Protein AF-A0A0W1AQF1-F1 (afdb_monomer_lite)

Radius of gyration: 13.14 Å; chains: 1; bounding box: 28×37×23 Å

Foldseek 3Di:
DDDDADDDPDDGDDPPHDQDWDWDPAQLPEDAQWKKFKDQAPPPDRPWMWGFHACPPSRFGFTATDPPRDGRHTRDLDDPPRPDRMDITTIYTD

InterPro domains:
  IPR024301 Putative amidase domain [PF12671] (30-79)

pLDDT: mean 76.15, std 17.84, range [33.56, 94.75]

Sequence (94 aa):
MLLIIIRNTGLSIRSTDTIHGYGKPGPEHLYEGDIISYDKGSDYTMNHTAVITNRDTPSTPLVSYHTTNRKNVTWDFYIINTPGNVIPYFTHIF

Structure (mmCIF, N/CA/C/O backbone):
data_AF-A0A0W1AQF1-F1
#
_entry.id   AF-A0A0W1AQF1-F1
#
loop_
_atom_site.group_PDB
_atom_site.id
_atom_site.type_symbol
_atom_site.label_atom_id
_atom_site.label_alt_id
_atom_site.label_comp_id
_atom_site.label_asym_id
_atom_site.label_entity_id
_atom_site.label_seq_id
_atom_site.pdbx_PDB_ins_code
_atom_site.Cartn_x
_atom_site.Cartn_y
_atom_site.Cartn_z
_atom_site.occupancy
_atom_site.B_iso_or_equiv
_atom_site.auth_seq_id
_atom_site.auth_comp_id
_atom_site.auth_asym_id
_atom_site.auth_atom_id
_atom_site.pdbx_PDB_model_num
ATOM 1 N N . MET A 1 1 ? 14.055 -8.101 6.237 1.00 33.56 1 MET A N 1
ATOM 2 C CA . MET A 1 1 ? 13.027 -9.124 5.954 1.00 33.56 1 MET A CA 1
ATOM 3 C C . MET A 1 1 ? 11.804 -8.782 6.791 1.00 33.56 1 MET A C 1
ATOM 5 O O . MET A 1 1 ? 11.888 -8.862 8.009 1.00 33.56 1 MET A O 1
ATOM 9 N N . LEU A 1 2 ? 10.734 -8.278 6.171 1.00 38.31 2 LEU A N 1
ATOM 10 C CA . LEU A 1 2 ? 9.467 -8.019 6.861 1.00 38.31 2 LEU A CA 1
ATOM 11 C C . LEU A 1 2 ? 8.681 -9.332 6.912 1.00 38.31 2 LEU A C 1
ATOM 13 O O . LEU A 1 2 ? 8.443 -9.940 5.874 1.00 38.31 2 LEU A O 1
ATOM 17 N N . LEU A 1 3 ? 8.299 -9.761 8.114 1.00 36.47 3 LEU A N 1
ATOM 18 C CA . LEU A 1 3 ? 7.357 -10.854 8.329 1.00 36.47 3 LEU A CA 1
ATOM 19 C C . LEU A 1 3 ? 5.969 -10.234 8.520 1.00 36.47 3 LEU A C 1
ATOM 21 O O . LEU A 1 3 ? 5.692 -9.643 9.563 1.00 36.47 3 LEU A O 1
ATOM 25 N N . ILE A 1 4 ? 5.112 -10.334 7.505 1.00 47.56 4 ILE A N 1
ATOM 26 C CA . ILE A 1 4 ? 3.699 -9.959 7.617 1.00 47.56 4 ILE A CA 1
ATOM 27 C C . ILE A 1 4 ? 2.978 -11.142 8.271 1.00 47.56 4 ILE A C 1
ATOM 29 O O . ILE A 1 4 ? 2.799 -12.186 7.652 1.00 47.56 4 ILE A O 1
ATOM 33 N N . ILE A 1 5 ? 2.597 -11.001 9.543 1.00 44.62 5 ILE A N 1
ATOM 34 C CA . ILE A 1 5 ? 1.788 -12.005 10.245 1.00 44.62 5 ILE A CA 1
ATOM 35 C C . ILE A 1 5 ? 0.316 -11.702 9.957 1.00 44.62 5 ILE A C 1
ATOM 37 O O . ILE A 1 5 ? -0.318 -10.924 10.671 1.00 44.62 5 ILE A O 1
ATOM 41 N N . ILE A 1 6 ? -0.227 -12.316 8.906 1.00 48.94 6 ILE A N 1
ATOM 42 C CA . ILE A 1 6 ? -1.677 -12.405 8.708 1.00 48.94 6 ILE A CA 1
ATOM 43 C C . ILE A 1 6 ? -2.194 -13.366 9.784 1.00 48.94 6 ILE A C 1
ATOM 45 O O . ILE A 1 6 ? -1.796 -14.532 9.832 1.00 48.94 6 ILE A O 1
ATOM 49 N N . ARG A 1 7 ? -3.024 -12.874 10.709 1.00 40.44 7 ARG A N 1
ATOM 50 C CA . ARG A 1 7 ? -3.638 -13.719 11.741 1.00 40.44 7 ARG A CA 1
ATOM 51 C C . ARG A 1 7 ? -4.671 -14.624 11.074 1.00 40.44 7 ARG A C 1
ATOM 53 O O . ARG A 1 7 ? -5.806 -14.214 10.881 1.00 40.44 7 ARG A O 1
ATOM 60 N N . ASN A 1 8 ? -4.271 -15.841 10.724 1.00 44.19 8 ASN A N 1
ATOM 61 C CA . ASN A 1 8 ? -5.183 -16.874 10.252 1.00 44.19 8 ASN A CA 1
ATOM 62 C C . ASN A 1 8 ? -5.577 -17.790 11.423 1.00 44.19 8 ASN A C 1
ATOM 64 O O . ASN A 1 8 ? -4.763 -18.119 12.288 1.00 44.19 8 ASN A O 1
ATOM 68 N N . THR A 1 9 ? -6.831 -18.216 11.424 1.00 47.59 9 THR A N 1
ATOM 69 C CA . THR A 1 9 ? -7.512 -19.150 12.328 1.00 47.59 9 THR A CA 1
ATOM 70 C C . THR A 1 9 ? -6.962 -20.590 12.286 1.00 47.59 9 THR A C 1
ATOM 72 O O . THR A 1 9 ? -7.723 -21.539 12.442 1.00 47.59 9 THR A O 1
ATOM 75 N N . GLY A 1 10 ? -5.650 -20.787 12.100 1.00 42.75 10 GLY A N 1
ATOM 76 C CA . GLY A 1 10 ? -5.010 -22.110 12.183 1.00 42.75 10 GLY A CA 1
ATOM 77 C C . GLY A 1 10 ? -3.968 -22.449 11.111 1.00 42.75 10 GLY A C 1
ATOM 78 O O . GLY A 1 10 ? -3.447 -23.560 11.135 1.00 42.75 10 GLY A O 1
ATOM 79 N N . LEU A 1 11 ? -3.623 -21.536 10.195 1.00 46.12 11 LEU A N 1
ATOM 80 C CA . LEU A 1 11 ? -2.616 -21.780 9.148 1.00 46.12 11 LEU A CA 1
ATOM 81 C C . LEU A 1 11 ? -1.511 -20.707 9.172 1.00 46.12 11 LEU A C 1
ATOM 83 O O . LEU A 1 11 ? -1.785 -19.514 9.102 1.00 46.12 11 LEU A O 1
ATOM 87 N N . SER A 1 12 ? -0.247 -21.123 9.292 1.00 44.41 12 SER A N 1
ATOM 88 C CA . SER A 1 12 ? 0.920 -20.228 9.246 1.00 44.41 12 SER A CA 1
ATOM 89 C C . SER A 1 12 ? 1.343 -19.998 7.794 1.00 44.41 12 SER A C 1
ATOM 91 O O . SER A 1 12 ? 1.665 -20.961 7.107 1.00 44.41 12 SER A O 1
ATOM 93 N N . ILE A 1 13 ? 1.376 -18.736 7.354 1.00 53.91 13 ILE A N 1
ATOM 94 C CA . ILE A 1 13 ? 1.947 -18.324 6.062 1.00 53.91 13 ILE A CA 1
ATOM 95 C C . ILE A 1 13 ? 3.459 -18.131 6.249 1.00 53.91 13 ILE A C 1
ATOM 97 O O . ILE A 1 13 ? 3.892 -17.350 7.102 1.00 53.91 13 ILE A O 1
ATOM 101 N N . ARG A 1 14 ? 4.272 -18.870 5.492 1.00 52.25 14 ARG A N 1
ATOM 102 C CA . ARG A 1 14 ? 5.742 -18.806 5.496 1.00 52.25 14 ARG A CA 1
ATOM 103 C C . ARG A 1 14 ? 6.239 -17.791 4.470 1.00 52.25 14 ARG A C 1
ATOM 105 O O . ARG A 1 14 ? 5.555 -17.470 3.512 1.00 52.25 14 ARG A O 1
ATOM 112 N N . SER A 1 15 ? 7.490 -17.348 4.610 1.00 50.41 15 SER A N 1
ATOM 113 C CA . SER A 1 15 ? 8.144 -16.441 3.645 1.00 50.41 15 SER A CA 1
ATOM 114 C C . SER A 1 15 ? 8.226 -16.992 2.212 1.00 50.41 15 SER A C 1
ATOM 116 O O . SER A 1 15 ? 8.459 -16.220 1.288 1.00 50.41 15 SER A O 1
ATOM 118 N N . THR A 1 16 ? 8.126 -18.310 2.038 1.00 51.31 16 THR A N 1
ATOM 119 C CA . THR A 1 16 ? 8.126 -18.994 0.734 1.00 51.31 16 THR A CA 1
ATOM 120 C C . THR A 1 16 ? 6.732 -19.147 0.148 1.00 51.31 16 THR A C 1
ATOM 122 O O . THR A 1 16 ? 6.597 -19.494 -1.023 1.00 51.31 16 THR A O 1
ATOM 125 N N . ASP A 1 17 ? 5.704 -18.944 0.968 1.00 58.06 17 ASP A N 1
ATOM 126 C CA . ASP A 1 17 ? 4.331 -19.095 0.538 1.00 58.06 17 ASP A CA 1
ATOM 127 C C . ASP A 1 17 ? 3.961 -17.835 -0.231 1.00 58.06 17 ASP A C 1
ATOM 129 O O . ASP A 1 17 ? 4.172 -16.705 0.219 1.00 58.06 17 ASP A O 1
ATOM 133 N N . THR A 1 18 ? 3.455 -18.033 -1.441 1.00 56.44 18 THR A N 1
ATOM 134 C CA . THR A 1 18 ? 2.982 -16.913 -2.243 1.00 56.44 18 THR A CA 1
ATOM 135 C C . THR A 1 18 ? 1.681 -16.425 -1.626 1.00 56.44 18 THR A C 1
ATOM 137 O O . THR A 1 18 ? 0.773 -17.213 -1.375 1.00 56.44 18 THR A O 1
ATOM 140 N N . ILE A 1 19 ? 1.583 -15.124 -1.377 1.00 68.44 19 ILE A N 1
ATOM 141 C CA . ILE A 1 19 ? 0.294 -14.492 -1.113 1.00 68.44 19 ILE A CA 1
ATOM 142 C C . ILE A 1 19 ? -0.357 -14.311 -2.478 1.00 68.44 19 ILE A C 1
ATOM 144 O O . ILE A 1 19 ? 0.135 -13.553 -3.314 1.00 68.44 19 ILE A O 1
ATOM 148 N N . HIS A 1 20 ? -1.422 -15.064 -2.728 1.00 72.81 20 HIS A N 1
ATOM 149 C CA . HIS A 1 20 ? -2.171 -14.922 -3.961 1.00 72.81 20 HIS A CA 1
ATOM 150 C C . HIS A 1 20 ? -3.098 -13.712 -3.847 1.00 72.81 20 HIS A C 1
ATOM 152 O O . HIS A 1 20 ? -3.794 -13.529 -2.850 1.00 72.81 20 HIS A O 1
ATOM 158 N N . GLY A 1 21 ? -3.120 -12.899 -4.893 1.00 80.81 21 GLY A N 1
ATOM 159 C CA . GLY A 1 21 ? -4.004 -11.754 -4.973 1.00 80.81 21 GLY A CA 1
ATOM 160 C C . GLY A 1 21 ? -4.182 -11.300 -6.408 1.00 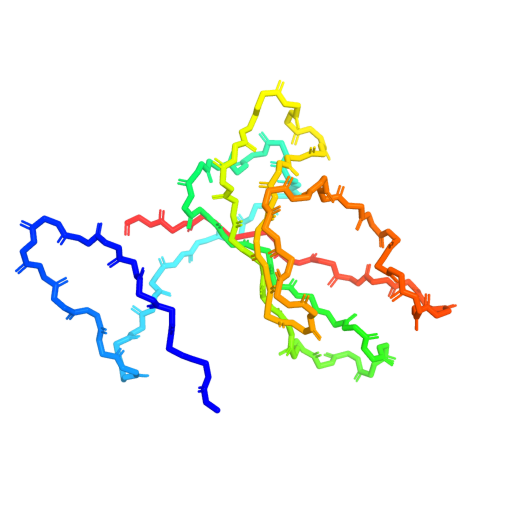80.81 21 GLY A C 1
ATOM 161 O O . GLY A 1 21 ? -3.513 -11.788 -7.321 1.00 80.81 21 GLY A O 1
ATOM 162 N N . TYR A 1 22 ? -5.109 -10.375 -6.614 1.00 87.50 22 TYR A N 1
ATOM 163 C CA . TYR A 1 22 ? -5.357 -9.793 -7.926 1.00 87.50 22 TYR A CA 1
ATOM 164 C C . TYR A 1 22 ? -5.469 -8.274 -7.846 1.00 87.50 22 TYR A C 1
ATOM 166 O O . TYR A 1 22 ? -5.909 -7.708 -6.841 1.00 87.50 22 TYR A O 1
ATOM 174 N N . GLY A 1 23 ? -5.037 -7.626 -8.928 1.00 91.25 23 GLY A N 1
ATOM 175 C CA . GLY A 1 23 ? -4.983 -6.175 -9.025 1.00 91.25 23 GLY A CA 1
ATOM 176 C C . GLY A 1 23 ? -6.366 -5.534 -8.948 1.00 91.25 23 GLY A C 1
ATOM 177 O O . GLY A 1 23 ? -7.343 -6.034 -9.512 1.00 91.25 23 GLY A O 1
ATOM 178 N N . LYS A 1 24 ? -6.432 -4.398 -8.261 1.00 93.88 24 LYS A N 1
ATOM 179 C CA . LYS A 1 24 ? -7.600 -3.528 -8.170 1.00 93.88 24 LYS A CA 1
ATOM 180 C C . LYS A 1 24 ? -7.273 -2.154 -8.760 1.00 93.88 24 LYS A C 1
ATOM 182 O O . LYS A 1 24 ? -6.119 -1.731 -8.715 1.00 93.88 24 LYS A O 1
ATOM 187 N N . PRO A 1 25 ? -8.273 -1.447 -9.307 1.00 91.38 25 PRO A N 1
ATOM 188 C CA . PRO A 1 25 ? -8.036 -0.162 -9.956 1.00 91.38 25 PRO A CA 1
ATOM 189 C C . PRO A 1 25 ? -7.826 0.995 -8.964 1.00 91.38 25 PRO A C 1
ATOM 191 O O . PRO A 1 25 ? -7.296 2.026 -9.364 1.00 91.38 25 PRO A O 1
ATOM 194 N N . GLY A 1 26 ? -8.195 0.830 -7.688 1.00 90.94 26 GLY A N 1
ATOM 195 C CA . GLY A 1 26 ? -8.124 1.891 -6.683 1.00 90.94 26 GLY A CA 1
ATOM 196 C C . GLY A 1 26 ? -8.312 1.389 -5.246 1.00 90.94 26 GLY A C 1
ATOM 197 O O . GLY A 1 26 ? -8.731 0.239 -5.050 1.00 90.94 26 GLY A O 1
ATOM 198 N N . PRO A 1 27 ? -8.014 2.232 -4.237 1.00 91.44 27 PRO A N 1
ATOM 199 C CA . PRO A 1 27 ? -8.158 1.891 -2.820 1.00 91.44 27 PRO A CA 1
ATOM 200 C C . PRO A 1 27 ? -9.614 1.616 -2.413 1.00 91.44 27 PRO A C 1
ATOM 202 O O . PRO A 1 27 ? -9.858 0.797 -1.531 1.00 91.44 27 PRO A O 1
ATOM 205 N N . GLU A 1 28 ? -10.590 2.213 -3.099 1.00 94.06 28 GLU A N 1
ATOM 206 C CA . GLU A 1 28 ? -12.022 2.032 -2.845 1.00 94.06 28 GLU A CA 1
ATOM 207 C C . GLU A 1 28 ? -12.513 0.596 -3.088 1.00 94.06 28 GLU A C 1
ATOM 209 O O . GLU A 1 28 ? -13.572 0.195 -2.597 1.00 94.06 28 GLU A O 1
ATOM 214 N N . HIS A 1 29 ? -11.723 -0.194 -3.815 1.00 94.75 29 HIS A N 1
ATOM 215 C CA . HIS A 1 29 ? -11.988 -1.598 -4.105 1.00 94.75 29 HIS A CA 1
ATOM 216 C C . HIS A 1 29 ? -11.294 -2.570 -3.143 1.00 94.75 29 HIS A C 1
ATOM 218 O O . HIS A 1 29 ? -11.372 -3.784 -3.366 1.00 94.75 29 HIS A O 1
ATOM 224 N N . LEU A 1 30 ? -10.607 -2.052 -2.122 1.00 92.69 30 LEU A N 1
ATOM 225 C CA . LEU A 1 30 ? -9.906 -2.843 -1.121 1.00 92.69 30 LEU A CA 1
ATOM 226 C C . LEU A 1 30 ? -10.751 -3.069 0.142 1.00 92.69 30 LEU A C 1
ATOM 228 O O . LEU A 1 30 ? -11.643 -2.288 0.502 1.00 92.69 30 LEU A O 1
ATOM 232 N N . TYR A 1 31 ? -10.433 -4.163 0.822 1.00 93.75 31 TYR A N 1
ATOM 233 C CA . TYR A 1 31 ? -11.005 -4.602 2.088 1.00 93.75 31 TYR A CA 1
ATOM 234 C C . TYR A 1 31 ? -9.927 -4.674 3.173 1.00 93.75 31 TYR A C 1
ATOM 236 O O . TYR A 1 31 ? -8.733 -4.640 2.888 1.00 93.75 31 TYR A O 1
ATOM 244 N N . GLU A 1 32 ? -10.336 -4.762 4.437 1.00 93.62 32 GLU A N 1
ATOM 245 C CA . GLU A 1 32 ? -9.396 -4.982 5.540 1.00 93.62 32 GLU A CA 1
ATOM 246 C C . GLU A 1 32 ? -8.585 -6.265 5.313 1.00 93.62 32 GLU A C 1
ATOM 248 O O . GLU A 1 32 ? -9.145 -7.306 4.977 1.00 93.62 32 GLU A O 1
ATOM 253 N N . GLY A 1 33 ? -7.264 -6.179 5.484 1.00 90.88 33 GLY A N 1
ATOM 254 C CA . GLY A 1 33 ? -6.324 -7.261 5.180 1.00 90.88 33 GLY A CA 1
ATOM 255 C C . GLY A 1 33 ? -5.700 -7.202 3.782 1.00 90.88 33 GLY A C 1
ATOM 256 O O . GLY A 1 33 ? -4.627 -7.777 3.594 1.00 90.88 33 GLY A O 1
ATOM 257 N N . ASP A 1 34 ? -6.291 -6.457 2.843 1.00 92.75 34 ASP A N 1
ATOM 258 C CA . ASP A 1 34 ? -5.692 -6.217 1.529 1.00 92.75 34 ASP A CA 1
ATOM 259 C C . ASP A 1 34 ? -4.417 -5.373 1.633 1.00 92.75 34 ASP A C 1
ATOM 261 O O . ASP A 1 34 ? -4.136 -4.744 2.661 1.00 92.75 34 ASP A O 1
ATOM 265 N N . ILE A 1 35 ? -3.639 -5.336 0.549 1.00 91.50 35 ILE A N 1
ATOM 266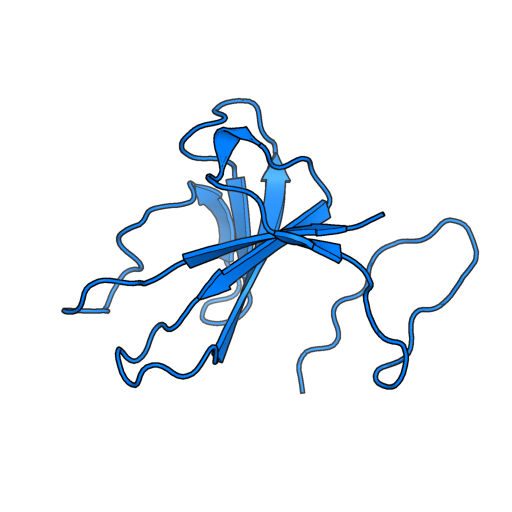 C CA . ILE A 1 35 ? -2.365 -4.619 0.522 1.00 91.50 35 ILE A CA 1
ATOM 267 C C . ILE A 1 35 ? -2.301 -3.552 -0.562 1.00 91.50 35 ILE A C 1
ATOM 269 O O . ILE A 1 35 ? -2.853 -3.680 -1.657 1.00 91.50 35 ILE A O 1
ATOM 273 N N . ILE A 1 36 ? -1.536 -2.513 -0.249 1.00 90.06 36 ILE A N 1
ATOM 274 C CA . ILE A 1 36 ? -1.067 -1.513 -1.198 1.00 90.06 36 ILE A CA 1
ATOM 275 C C . ILE A 1 36 ? 0.449 -1.648 -1.288 1.00 90.06 36 ILE A C 1
ATOM 277 O O . ILE A 1 36 ? 1.151 -1.414 -0.301 1.00 90.06 36 ILE A O 1
ATOM 281 N N . SER A 1 37 ? 0.956 -2.016 -2.460 1.00 89.00 37 SER A N 1
ATOM 282 C CA . SER A 1 37 ? 2.390 -2.008 -2.761 1.00 89.00 37 SER A CA 1
ATOM 283 C C . SER A 1 37 ? 2.744 -0.723 -3.487 1.00 89.00 37 SER A C 1
ATOM 285 O O . SER A 1 37 ? 2.009 -0.288 -4.367 1.00 89.00 37 SER A O 1
ATOM 287 N N . TYR A 1 38 ? 3.847 -0.090 -3.111 1.00 84.56 38 TYR A N 1
ATOM 288 C CA . TYR A 1 38 ? 4.225 1.185 -3.701 1.00 84.56 38 TYR A CA 1
ATOM 289 C C . TYR A 1 38 ? 5.733 1.404 -3.658 1.00 84.56 38 TYR A C 1
ATOM 291 O O . TYR A 1 38 ? 6.454 0.834 -2.833 1.00 84.56 38 TYR A O 1
ATOM 299 N N . ASP A 1 39 ? 6.191 2.264 -4.557 1.00 83.25 39 ASP A N 1
ATOM 300 C CA . ASP A 1 39 ? 7.558 2.754 -4.596 1.00 83.25 39 ASP A CA 1
ATOM 301 C C . ASP A 1 39 ? 7.663 4.077 -3.828 1.00 83.25 39 ASP A C 1
ATOM 303 O O . ASP A 1 39 ? 7.123 5.106 -4.237 1.00 83.25 39 ASP A O 1
ATOM 307 N N . LYS A 1 40 ? 8.368 4.048 -2.695 1.00 77.31 40 LYS A N 1
ATOM 308 C CA . LYS A 1 40 ? 8.647 5.255 -1.904 1.00 77.31 40 LYS A CA 1
ATOM 309 C C . LYS A 1 40 ? 9.866 6.036 -2.421 1.00 77.31 40 LYS A C 1
ATOM 311 O O . LYS A 1 40 ? 10.012 7.211 -2.094 1.00 77.31 40 LYS A O 1
ATOM 316 N N . GLY A 1 41 ? 10.764 5.383 -3.155 1.00 74.31 41 GLY A N 1
ATOM 317 C CA . GLY A 1 41 ? 12.029 5.937 -3.642 1.00 74.31 41 GLY A CA 1
ATOM 318 C C . GLY A 1 41 ? 11.923 6.646 -4.991 1.00 74.31 41 GLY A C 1
ATOM 319 O O . GLY A 1 41 ? 12.829 7.401 -5.331 1.00 74.31 41 GLY A O 1
ATOM 320 N N . SER A 1 42 ? 10.816 6.452 -5.718 1.00 73.62 42 SER A N 1
ATOM 321 C CA . SER A 1 42 ? 10.641 6.924 -7.101 1.00 73.62 42 SER A CA 1
ATOM 322 C C . SER A 1 42 ? 11.678 6.328 -8.073 1.00 73.62 42 SER A C 1
ATOM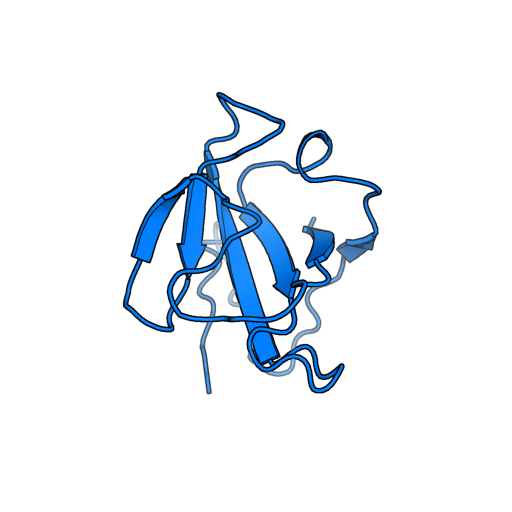 324 O O . SER A 1 42 ? 12.084 6.983 -9.031 1.00 73.62 42 SER A O 1
ATOM 326 N N . ASP A 1 43 ? 12.119 5.092 -7.816 1.00 79.56 43 ASP A N 1
ATOM 327 C CA . ASP A 1 43 ? 13.049 4.307 -8.639 1.00 79.56 43 ASP A CA 1
ATOM 328 C C . ASP A 1 43 ? 12.359 3.175 -9.432 1.00 79.56 43 ASP A C 1
ATOM 330 O O . ASP A 1 43 ? 13.025 2.328 -10.028 1.00 79.56 43 ASP A O 1
ATOM 334 N N . TYR A 1 44 ? 11.024 3.177 -9.455 1.00 73.88 44 TYR A N 1
ATOM 335 C CA . TYR A 1 44 ? 10.137 2.177 -10.056 1.00 73.88 44 TYR A CA 1
ATOM 336 C C . TYR A 1 44 ? 10.207 0.789 -9.409 1.00 73.88 44 TYR A C 1
ATOM 338 O O . TYR A 1 44 ? 9.616 -0.164 -9.925 1.00 73.88 44 TYR A O 1
ATOM 346 N N . THR A 1 45 ? 10.862 0.661 -8.253 1.00 80.88 45 THR A N 1
ATOM 347 C CA . THR A 1 45 ? 10.939 -0.595 -7.509 1.00 80.88 45 THR A CA 1
ATOM 348 C C . THR A 1 45 ? 9.907 -0.613 -6.390 1.00 80.88 45 THR A C 1
ATOM 350 O O . THR A 1 45 ? 9.927 0.209 -5.475 1.00 80.88 45 THR A O 1
ATOM 353 N N . MET A 1 46 ? 9.014 -1.606 -6.412 1.00 77.38 46 MET A N 1
ATOM 354 C CA . MET A 1 46 ? 8.052 -1.820 -5.327 1.00 77.38 46 MET A CA 1
ATOM 355 C C . MET A 1 46 ? 8.786 -2.293 -4.071 1.00 77.38 46 MET A C 1
ATOM 357 O O . MET A 1 46 ? 9.093 -3.472 -3.909 1.00 77.38 46 MET A O 1
ATOM 361 N N . ASN A 1 47 ? 9.095 -1.349 -3.190 1.00 80.31 47 ASN A N 1
ATOM 362 C CA . ASN A 1 47 ? 9.932 -1.562 -2.010 1.00 80.31 47 ASN A CA 1
ATOM 363 C C . ASN A 1 47 ? 9.167 -1.374 -0.692 1.00 80.31 47 ASN A C 1
ATOM 365 O O . ASN A 1 47 ? 9.729 -1.592 0.383 1.00 80.31 47 ASN A O 1
ATOM 369 N N . HIS A 1 48 ? 7.893 -0.986 -0.758 1.00 84.44 48 HIS A N 1
ATOM 370 C CA . HIS A 1 48 ? 7.045 -0.782 0.405 1.00 84.44 48 HIS A CA 1
ATOM 371 C C . HIS A 1 48 ? 5.686 -1.454 0.244 1.00 84.44 48 HIS A C 1
ATOM 373 O O . HIS A 1 48 ? 5.172 -1.659 -0.855 1.00 84.44 48 HIS A O 1
ATOM 379 N N . THR A 1 49 ? 5.104 -1.829 1.378 1.00 87.81 49 THR A N 1
ATOM 380 C CA . THR A 1 49 ? 3.774 -2.426 1.443 1.00 87.81 49 THR A CA 1
ATOM 381 C C . THR A 1 49 ? 3.061 -1.917 2.684 1.00 87.81 49 THR A C 1
ATOM 383 O O . THR A 1 49 ? 3.643 -1.881 3.773 1.00 87.81 49 THR A O 1
ATOM 386 N N . ALA A 1 50 ? 1.809 -1.521 2.504 1.00 89.75 50 ALA A N 1
ATOM 387 C CA . ALA A 1 50 ? 0.891 -1.172 3.571 1.00 89.75 50 ALA A CA 1
ATOM 388 C C . ALA A 1 50 ? -0.291 -2.146 3.567 1.00 89.75 50 ALA A C 1
ATOM 390 O O . ALA A 1 50 ? -0.730 -2.572 2.502 1.00 89.75 50 ALA A O 1
ATOM 391 N N . VAL A 1 51 ? -0.789 -2.501 4.750 1.00 92.31 51 VAL A N 1
ATOM 392 C CA . VAL A 1 51 ? -1.977 -3.356 4.920 1.00 92.31 51 VAL A CA 1
ATOM 393 C C . VAL A 1 51 ? -3.166 -2.475 5.278 1.00 92.31 51 VAL A C 1
ATOM 395 O O . VAL A 1 51 ? -3.027 -1.616 6.153 1.00 92.31 51 VAL A O 1
ATOM 398 N N . ILE A 1 52 ? -4.316 -2.697 4.642 1.00 93.75 52 ILE A N 1
ATOM 399 C CA . ILE A 1 52 ? -5.576 -2.030 4.982 1.00 93.75 52 ILE A CA 1
ATOM 400 C C . ILE A 1 52 ? -6.052 -2.512 6.352 1.00 93.75 52 ILE A C 1
ATOM 402 O O . ILE A 1 52 ? -6.191 -3.713 6.582 1.00 93.75 52 ILE A O 1
ATOM 406 N N . THR A 1 53 ? -6.333 -1.579 7.257 1.00 94.62 53 THR A N 1
ATOM 407 C CA . THR A 1 53 ? -6.822 -1.887 8.609 1.00 94.62 53 THR A CA 1
ATOM 408 C C . THR A 1 53 ? -8.222 -1.368 8.897 1.00 94.62 53 THR A C 1
ATOM 410 O O . THR A 1 53 ? -8.829 -1.829 9.857 1.00 94.62 53 THR A O 1
ATOM 413 N N . ASN A 1 54 ? -8.733 -0.427 8.100 1.00 94.00 54 ASN A N 1
ATOM 414 C CA . ASN A 1 54 ? -10.117 0.042 8.162 1.00 94.00 54 ASN A CA 1
ATOM 415 C C . ASN A 1 54 ? -10.491 0.720 6.832 1.00 94.00 54 ASN A C 1
ATOM 417 O O . ASN A 1 54 ? -9.661 1.403 6.227 1.00 94.00 54 ASN A O 1
ATOM 421 N N . ARG A 1 55 ? -11.740 0.545 6.387 1.00 92.50 55 ARG A N 1
ATOM 422 C CA . ARG A 1 55 ? -12.248 1.053 5.098 1.00 92.50 55 ARG A CA 1
ATOM 423 C C . ARG A 1 55 ? -13.420 2.034 5.205 1.00 92.50 55 ARG A C 1
ATOM 425 O O . ARG A 1 55 ? -14.103 2.257 4.209 1.00 92.50 55 ARG A O 1
ATOM 432 N N . ASP A 1 56 ? -13.652 2.627 6.374 1.00 93.31 56 ASP A N 1
ATOM 433 C CA . ASP A 1 56 ? -14.769 3.555 6.616 1.00 93.31 56 ASP A CA 1
ATOM 434 C C . ASP A 1 56 ? -14.716 4.780 5.690 1.00 93.31 56 ASP A C 1
ATOM 436 O O . ASP A 1 56 ? -15.750 5.346 5.343 1.00 93.31 56 ASP A O 1
ATOM 440 N N . THR A 1 57 ? -13.514 5.155 5.235 1.00 91.62 57 THR A N 1
ATOM 441 C CA . THR A 1 57 ? -13.307 6.122 4.145 1.00 91.62 57 THR A CA 1
ATOM 442 C C . THR A 1 57 ? -12.664 5.418 2.941 1.00 91.62 57 THR A C 1
ATOM 444 O O . THR A 1 57 ? -11.438 5.360 2.868 1.00 91.62 57 THR A O 1
ATOM 447 N N . PRO A 1 58 ? -13.439 4.868 1.985 1.00 87.69 58 PRO A N 1
ATOM 448 C CA . PRO A 1 58 ? -12.906 3.967 0.956 1.00 87.69 58 PRO A CA 1
ATOM 449 C C . PRO A 1 58 ? -11.819 4.560 0.050 1.00 87.69 58 PRO A C 1
ATOM 451 O O . PRO A 1 58 ? -10.910 3.846 -0.354 1.00 87.69 58 PRO A O 1
ATOM 454 N N . SER A 1 59 ? -11.880 5.855 -0.267 1.00 88.56 59 SER A N 1
ATOM 455 C CA . SER A 1 59 ? -10.866 6.520 -1.101 1.00 88.56 59 SER A CA 1
ATOM 456 C C . SER A 1 59 ? -9.540 6.758 -0.369 1.00 88.56 59 SER A C 1
ATOM 458 O O . SER A 1 59 ? -8.500 6.911 -1.007 1.00 88.56 59 SER A O 1
ATOM 460 N N . THR A 1 60 ? -9.569 6.791 0.964 1.00 89.88 60 THR A N 1
ATOM 461 C CA . THR A 1 60 ? -8.413 7.023 1.838 1.00 89.88 60 THR A CA 1
ATOM 462 C C . THR A 1 60 ? -8.515 6.117 3.074 1.00 89.88 60 THR A C 1
ATOM 464 O O . THR A 1 60 ? -8.751 6.610 4.184 1.00 89.88 60 THR A O 1
ATOM 467 N N . PRO A 1 61 ? -8.416 4.786 2.900 1.00 92.81 61 PRO A N 1
ATOM 468 C CA . PRO A 1 61 ? -8.583 3.833 3.993 1.00 92.81 61 PRO A CA 1
ATOM 469 C C . PRO A 1 61 ? -7.488 4.014 5.045 1.00 92.81 61 PRO A C 1
ATOM 471 O O . PRO A 1 61 ? -6.441 4.598 4.768 1.00 92.81 61 PRO A O 1
ATOM 474 N N . LEU A 1 62 ? -7.686 3.483 6.249 1.00 93.94 62 LEU A N 1
ATOM 475 C CA . LEU A 1 62 ? -6.592 3.410 7.213 1.00 93.94 62 LEU A CA 1
ATOM 476 C C . LEU A 1 62 ? -5.669 2.245 6.869 1.00 93.94 62 LEU A C 1
ATOM 478 O O . LEU A 1 62 ? -6.119 1.160 6.492 1.00 93.94 62 LEU A O 1
ATOM 482 N N . VAL A 1 63 ? -4.371 2.473 7.039 1.00 91.56 63 VAL A N 1
ATOM 483 C CA . VAL A 1 63 ? -3.324 1.505 6.742 1.00 91.56 63 VAL A CA 1
ATOM 484 C C . VAL A 1 63 ? -2.279 1.409 7.847 1.00 91.56 63 VAL A C 1
ATOM 486 O O . VAL A 1 63 ? -2.108 2.308 8.677 1.00 91.56 63 VAL A O 1
ATOM 489 N N . SER A 1 64 ? -1.534 0.305 7.836 1.00 91.12 64 SER A N 1
ATOM 490 C CA . SER A 1 64 ? -0.342 0.109 8.668 1.00 91.12 64 SER A CA 1
ATOM 491 C C . SER A 1 64 ? 0.871 -0.291 7.827 1.00 91.12 64 SER A C 1
ATOM 493 O O . SER A 1 64 ? 0.751 -1.124 6.930 1.00 91.12 64 SER A O 1
ATOM 495 N N . TYR A 1 65 ? 2.045 0.281 8.124 1.00 86.06 65 TYR A N 1
ATOM 496 C CA . TYR A 1 65 ? 3.302 0.018 7.405 1.00 86.06 65 TYR A CA 1
ATOM 497 C C . TYR A 1 65 ? 4.557 0.264 8.267 1.00 86.06 65 TYR A C 1
ATOM 499 O O . TYR A 1 65 ? 4.544 0.996 9.261 1.00 86.06 65 TYR A O 1
ATOM 507 N N . HIS A 1 66 ? 5.679 -0.349 7.873 1.00 81.50 66 HIS A N 1
ATOM 508 C CA . HIS A 1 66 ? 6.862 -0.500 8.732 1.00 81.50 66 HIS A CA 1
ATOM 509 C C . HIS A 1 66 ? 7.784 0.726 8.819 1.00 81.50 66 HIS A C 1
ATOM 511 O O . HIS A 1 66 ? 8.339 0.980 9.881 1.00 81.50 66 HIS A O 1
ATOM 517 N N . THR A 1 67 ? 7.957 1.510 7.750 1.00 70.44 67 THR A N 1
ATOM 518 C CA . THR A 1 67 ? 9.053 2.504 7.624 1.00 70.44 67 THR A CA 1
ATOM 519 C C . THR A 1 67 ? 9.140 3.518 8.768 1.00 70.44 67 THR A C 1
ATOM 521 O O . THR A 1 67 ? 10.209 4.060 9.017 1.00 70.44 67 THR A O 1
ATOM 524 N N . THR A 1 68 ? 8.040 3.761 9.487 1.00 76.31 68 THR A N 1
ATOM 525 C CA . THR A 1 68 ? 8.029 4.522 10.753 1.00 76.31 68 THR A CA 1
ATOM 526 C C . THR A 1 68 ? 7.087 3.910 11.803 1.00 76.31 68 THR A C 1
ATOM 528 O O . THR A 1 68 ? 6.565 4.623 12.653 1.00 76.31 68 THR A O 1
ATOM 531 N N . ASN A 1 69 ? 6.841 2.592 11.742 1.00 80.19 69 ASN A N 1
ATOM 532 C CA . ASN A 1 69 ? 5.869 1.878 12.587 1.00 80.19 69 ASN A CA 1
ATOM 533 C C . ASN A 1 69 ? 4.488 2.555 12.627 1.00 80.19 69 ASN A C 1
ATOM 535 O O . ASN A 1 69 ? 3.871 2.697 13.685 1.00 80.19 69 ASN A O 1
ATOM 539 N N . ARG A 1 70 ? 4.011 2.997 11.461 1.00 81.81 70 ARG A N 1
ATOM 540 C CA . ARG A 1 70 ? 2.737 3.704 11.325 1.00 81.81 70 ARG A CA 1
ATOM 541 C C . ARG A 1 70 ? 1.603 2.700 11.410 1.00 81.81 70 ARG A C 1
ATOM 543 O O . ARG A 1 70 ? 1.646 1.656 10.759 1.00 81.81 70 ARG A O 1
ATOM 550 N N . LYS A 1 71 ? 0.609 3.018 12.233 1.00 90.25 71 LYS A N 1
ATOM 551 C CA . LYS A 1 71 ? -0.553 2.169 12.492 1.00 90.25 71 LYS A CA 1
ATOM 552 C C . LYS A 1 71 ? -1.815 2.996 12.351 1.00 90.25 71 LYS A C 1
ATOM 554 O O . LYS A 1 71 ? -1.871 4.081 12.926 1.00 90.25 71 LYS A O 1
ATOM 559 N N . ASN A 1 72 ? -2.801 2.458 11.639 1.00 90.44 72 ASN A N 1
ATOM 560 C CA . ASN A 1 72 ? -4.107 3.084 11.418 1.00 90.44 72 ASN A CA 1
ATOM 561 C C . ASN A 1 72 ? -4.001 4.543 10.956 1.00 90.44 72 ASN A C 1
ATOM 563 O O . ASN A 1 72 ? -4.734 5.408 11.428 1.00 90.44 72 ASN A O 1
ATOM 567 N N . VAL A 1 73 ? -3.046 4.824 10.073 1.00 89.75 73 VAL A N 1
ATOM 568 C CA . VAL A 1 73 ? -2.915 6.150 9.470 1.00 89.75 73 VAL A CA 1
ATOM 569 C C . VAL A 1 73 ? -3.666 6.165 8.158 1.00 89.75 73 VAL A C 1
ATOM 571 O O . VAL A 1 73 ? -3.714 5.150 7.469 1.00 89.75 73 VAL A O 1
ATOM 574 N N . THR A 1 74 ? -4.252 7.303 7.816 1.00 90.25 74 THR A N 1
ATOM 575 C CA . THR A 1 74 ? -4.902 7.482 6.523 1.00 90.25 74 THR A CA 1
ATOM 576 C C . THR A 1 74 ? -3.921 7.161 5.404 1.00 90.25 74 THR A C 1
ATOM 578 O O . THR A 1 74 ? -2.777 7.612 5.435 1.00 90.25 74 THR A O 1
ATOM 581 N N . TRP A 1 75 ? -4.371 6.380 4.425 1.00 87.56 75 TRP A N 1
ATOM 582 C CA . TRP A 1 75 ? -3.687 6.244 3.153 1.00 87.56 75 TRP A CA 1
ATOM 583 C C . TRP A 1 75 ? -3.692 7.607 2.474 1.00 87.56 75 TRP A C 1
ATOM 585 O O . TRP A 1 75 ? -4.700 8.046 1.914 1.00 87.56 75 TRP A O 1
ATOM 595 N N . ASP A 1 76 ? -2.559 8.288 2.571 1.00 78.12 76 ASP A N 1
ATOM 596 C CA . ASP A 1 76 ? -2.258 9.459 1.786 1.00 78.12 76 ASP A CA 1
ATOM 597 C C . ASP A 1 76 ? -1.401 9.037 0.593 1.00 78.12 76 ASP A C 1
ATOM 599 O O . ASP A 1 76 ? -0.412 8.319 0.695 1.00 78.12 76 ASP A O 1
ATOM 603 N N . PHE A 1 77 ? -1.781 9.508 -0.590 1.00 65.50 77 PHE A N 1
ATOM 604 C CA . PHE A 1 77 ? -0.912 9.411 -1.763 1.00 65.50 77 PHE A CA 1
ATOM 605 C C . PHE A 1 77 ? 0.440 10.111 -1.509 1.00 65.50 77 PHE A C 1
ATOM 607 O O . PHE A 1 77 ? 1.458 9.794 -2.123 1.00 65.50 77 PHE A O 1
ATOM 614 N N . TYR A 1 78 ? 0.440 11.064 -0.571 1.00 59.19 78 TYR A N 1
ATOM 615 C CA . TYR A 1 78 ? 1.591 11.833 -0.136 1.00 59.19 78 TYR A CA 1
ATOM 616 C C . TYR A 1 78 ? 2.260 11.196 1.082 1.00 59.19 78 TYR A C 1
ATOM 618 O O . TYR A 1 78 ? 2.079 11.623 2.221 1.00 59.19 78 TYR A O 1
ATOM 626 N N . ILE A 1 79 ? 3.103 10.202 0.835 1.00 61.97 79 ILE A N 1
ATOM 627 C CA . ILE A 1 79 ? 3.920 9.636 1.902 1.00 61.97 79 ILE A CA 1
ATOM 628 C C . ILE A 1 79 ? 4.953 10.680 2.322 1.00 61.97 79 ILE A C 1
ATOM 630 O O . ILE A 1 79 ? 5.821 11.080 1.545 1.00 61.97 79 ILE A O 1
ATOM 634 N N . ILE A 1 80 ? 4.864 11.103 3.583 1.00 52.69 80 ILE A N 1
ATOM 635 C CA . ILE A 1 80 ? 5.758 12.086 4.202 1.00 52.69 80 ILE A CA 1
ATOM 636 C C . ILE A 1 80 ? 7.226 11.758 3.855 1.00 52.69 80 ILE A C 1
ATOM 638 O O . ILE A 1 80 ? 7.709 10.651 4.128 1.00 52.69 80 ILE A O 1
ATOM 642 N N . ASN A 1 81 ? 7.929 12.755 3.306 1.00 54.19 81 ASN A N 1
ATOM 643 C CA . ASN A 1 81 ? 9.332 12.732 2.859 1.00 54.19 81 ASN A CA 1
ATOM 644 C C . ASN A 1 81 ? 9.623 12.100 1.485 1.00 54.19 81 ASN A C 1
ATOM 646 O O . ASN A 1 81 ? 10.778 11.754 1.235 1.00 54.19 81 ASN A O 1
ATOM 650 N N . THR A 1 82 ? 8.644 11.990 0.584 1.00 56.59 82 THR A N 1
ATOM 651 C CA . THR A 1 82 ? 8.910 11.628 -0.818 1.00 56.59 82 THR A CA 1
ATOM 652 C C . THR A 1 82 ? 8.545 12.794 -1.751 1.00 56.59 82 THR A C 1
ATOM 654 O O . THR A 1 82 ? 7.371 13.130 -1.864 1.00 56.59 82 THR A O 1
ATOM 657 N N . PRO A 1 83 ? 9.522 13.437 -2.421 1.00 53.81 83 PRO A N 1
ATOM 658 C CA . PRO A 1 83 ? 9.280 14.543 -3.358 1.00 53.81 83 PRO A CA 1
ATOM 659 C C . PRO A 1 83 ? 8.757 14.099 -4.743 1.00 53.81 83 PRO A C 1
ATOM 661 O O . PRO A 1 83 ? 8.599 14.937 -5.627 1.00 53.81 83 PRO A O 1
ATOM 664 N N . GLY A 1 84 ? 8.517 12.800 -4.949 1.00 59.94 84 GLY A N 1
ATOM 665 C CA . GLY A 1 84 ? 8.059 12.213 -6.211 1.00 59.94 84 GLY A CA 1
ATOM 666 C C . GLY A 1 84 ? 6.636 11.650 -6.151 1.00 59.94 84 GLY A C 1
ATOM 667 O O . GLY A 1 84 ? 6.076 11.437 -5.076 1.00 59.94 84 GLY A O 1
ATOM 668 N N . ASN A 1 85 ? 6.058 11.393 -7.329 1.00 64.44 85 ASN A N 1
ATOM 669 C CA . ASN A 1 85 ? 4.787 10.681 -7.453 1.00 64.44 85 ASN A CA 1
ATOM 670 C C . ASN A 1 85 ? 4.971 9.227 -7.006 1.00 64.44 85 ASN A C 1
ATOM 672 O O . ASN A 1 85 ? 5.717 8.473 -7.627 1.00 64.44 85 ASN A O 1
ATOM 676 N N . VAL A 1 86 ? 4.264 8.828 -5.952 1.00 74.88 86 VAL A N 1
ATOM 677 C CA . VAL A 1 86 ? 4.165 7.425 -5.548 1.00 74.88 86 VAL A CA 1
ATOM 678 C C . VAL A 1 86 ? 3.237 6.717 -6.535 1.00 74.88 86 VAL A C 1
ATOM 680 O O . VAL A 1 86 ? 2.134 7.191 -6.787 1.00 74.88 86 VAL A O 1
ATOM 683 N N . ILE A 1 87 ? 3.660 5.586 -7.102 1.00 80.50 87 ILE A N 1
ATOM 684 C CA . ILE A 1 87 ? 2.798 4.750 -7.951 1.00 80.50 87 ILE A CA 1
ATOM 685 C C . ILE A 1 87 ? 2.312 3.565 -7.109 1.00 80.50 87 ILE A C 1
ATOM 687 O O . ILE A 1 87 ? 3.101 2.651 -6.851 1.00 80.50 87 ILE A O 1
ATOM 691 N N . PRO A 1 88 ? 1.053 3.577 -6.636 1.00 86.81 88 PRO A N 1
ATOM 692 C CA . PRO A 1 88 ? 0.502 2.472 -5.870 1.00 86.81 88 PRO A CA 1
ATOM 693 C C . PRO A 1 88 ? -0.074 1.371 -6.763 1.00 86.81 88 PRO A C 1
ATOM 695 O O . PRO A 1 88 ? -0.683 1.628 -7.800 1.00 86.81 88 PRO A O 1
ATOM 698 N N . TYR A 1 89 ? 0.053 0.140 -6.282 1.00 88.06 89 TYR A N 1
ATOM 699 C CA . TYR A 1 89 ? -0.609 -1.050 -6.791 1.00 88.06 89 TYR A CA 1
ATOM 700 C C . TYR A 1 89 ? -1.512 -1.607 -5.698 1.00 88.06 89 TYR A C 1
ATOM 702 O O . TYR A 1 89 ? -1.057 -1.976 -4.614 1.00 88.06 89 TYR A O 1
ATOM 710 N N . PHE A 1 90 ? -2.803 -1.668 -5.997 1.00 91.12 90 PHE A N 1
ATOM 711 C CA . PHE A 1 90 ? -3.832 -2.137 -5.080 1.00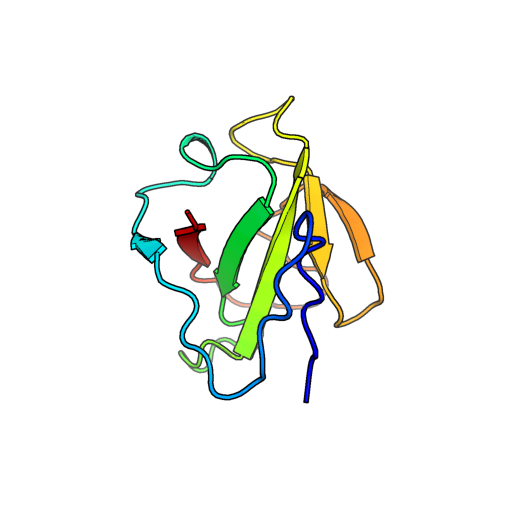 91.12 90 PHE A CA 1
ATOM 712 C C . PHE A 1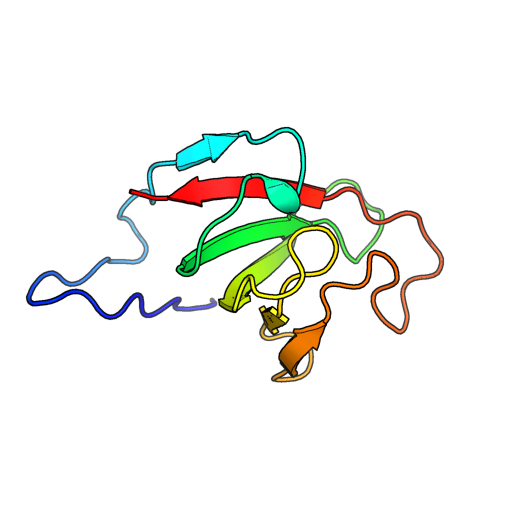 90 ? -4.062 -3.628 -5.323 1.00 91.12 90 PHE A C 1
ATOM 714 O O . PHE A 1 90 ? -4.328 -4.025 -6.457 1.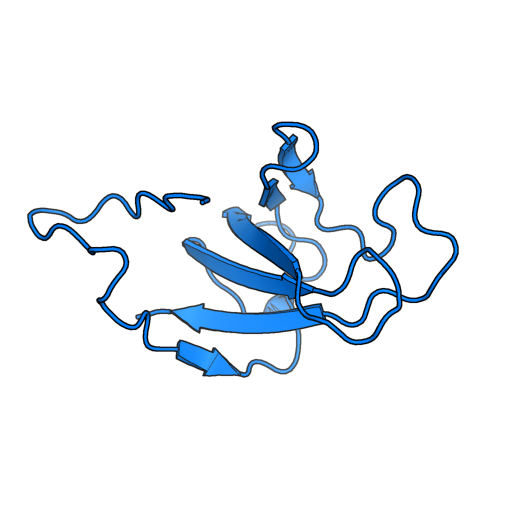00 91.12 90 PHE A O 1
ATOM 721 N N . THR A 1 91 ? -3.949 -4.457 -4.285 1.00 91.50 91 THR A N 1
ATOM 722 C CA . THR A 1 91 ? -4.086 -5.915 -4.412 1.00 91.50 91 THR A CA 1
ATOM 723 C C . THR A 1 91 ? -5.067 -6.448 -3.389 1.00 91.50 91 THR A C 1
ATOM 725 O O . THR A 1 91 ? -4.877 -6.255 -2.189 1.00 91.50 91 THR A O 1
ATOM 728 N N . HIS A 1 92 ? -6.076 -7.168 -3.875 1.00 91.44 92 HIS A N 1
ATOM 729 C CA . HIS A 1 92 ? -6.967 -7.932 -3.014 1.00 91.44 92 HIS A CA 1
ATOM 730 C C . HIS A 1 92 ? -6.389 -9.315 -2.719 1.00 91.44 92 HIS A C 1
ATOM 732 O O . HIS A 1 92 ? -5.998 -10.009 -3.662 1.00 91.44 92 HIS A O 1
ATOM 738 N N . ILE A 1 93 ? -6.356 -9.702 -1.445 1.00 85.44 93 ILE A N 1
ATOM 739 C CA . ILE A 1 93 ? -5.858 -10.996 -0.956 1.00 85.44 93 ILE A CA 1
ATOM 740 C C . ILE A 1 93 ? -7.049 -11.826 -0.456 1.00 85.44 93 ILE A C 1
ATOM 742 O O . ILE A 1 93 ? -7.950 -11.285 0.181 1.00 85.44 93 ILE A O 1
ATOM 746 N N . PHE A 1 94 ? -7.049 -13.130 -0.743 1.00 74.06 94 PHE A N 1
ATOM 747 C CA . PHE A 1 94 ? -8.092 -14.081 -0.334 1.00 74.06 94 PHE A CA 1
ATOM 748 C C . PHE A 1 94 ? -7.624 -15.076 0.732 1.00 74.06 94 PHE A C 1
ATOM 750 O O . PHE A 1 94 ? -6.407 -15.367 0.790 1.00 74.06 94 PHE A O 1
#

Secondary structure (DSSP, 8-state):
--------SS-PPPTTS---EEEESSGGG--TT-EEEE-SSSSS---EEEEEEE-SSTTS-EEEETTTTEEEEE--SS-TT--S---EEEEEE-

Organism: NCBI:txid1306852